Protein AF-A0A9P7FNH9-F1 (afdb_monomer_lite)

Foldseek 3Di:
DPVCPVVCVVVPDPVPVDPVVVVVVCVVLLVVQCVVDPNPVSVVSSVVVVVVVVVVVVVVVVVVVVVVVVVVVVVVVVVVPDDDDDDDDDDDDDDDDDDDPPPPPPPDDDPPDDPDDPDDPVVVVD

Sequence (126 aa):
MVHYVDSIEALRSLDGYNSESPERLHIDFAKEAYRASNKRDYTEQMVMWLQRQEAMWTRGAFCAWVKDQQGLIDGERNNSGSESLSEESESESGAVPIPTPTSSVPLYAIAKKAPFKNVTVQCLTA

pLDDT: mean 75.15, std 19.88, range [32.09, 97.81]

Secondary structure (DSSP, 8-state):
--TTHHHHHHH---TT--SHHHHHHHHHHHHHHHHHS-SSSHHHHHHHHHHHHHHHHHHHHHHHHHHHHHHHHHHHHTTS-------------------------------SS-SSSS--GGGG--

Organism: NCBI:txid117069

Radius of gyration: 28.12 Å; chains: 1; bounding box: 78×44×64 Å

Structure (mmCIF, N/CA/C/O backbone):
data_AF-A0A9P7FNH9-F1
#
_entry.id   AF-A0A9P7FNH9-F1
#
loop_
_atom_site.group_PDB
_atom_site.id
_atom_site.type_symbol
_atom_site.label_atom_id
_atom_site.label_alt_id
_atom_site.label_comp_id
_atom_site.label_asym_id
_atom_site.label_entity_id
_atom_site.label_seq_id
_atom_site.pdbx_PDB_ins_code
_atom_site.Cartn_x
_atom_site.Cartn_y
_atom_site.Cartn_z
_atom_site.occupancy
_atom_site.B_iso_or_equiv
_atom_site.auth_seq_id
_atom_site.auth_comp_id
_atom_site.auth_asym_id
_atom_site.auth_atom_id
_atom_site.pdbx_PDB_model_num
ATOM 1 N N . MET A 1 1 ? -25.392 -17.625 -28.402 1.00 57.69 1 MET A N 1
ATOM 2 C CA . MET A 1 1 ? -24.045 -17.179 -27.978 1.00 57.69 1 MET A CA 1
ATOM 3 C C . MET A 1 1 ? -23.375 -16.361 -29.091 1.00 57.69 1 MET A C 1
ATOM 5 O O . MET A 1 1 ? -22.234 -16.613 -29.429 1.00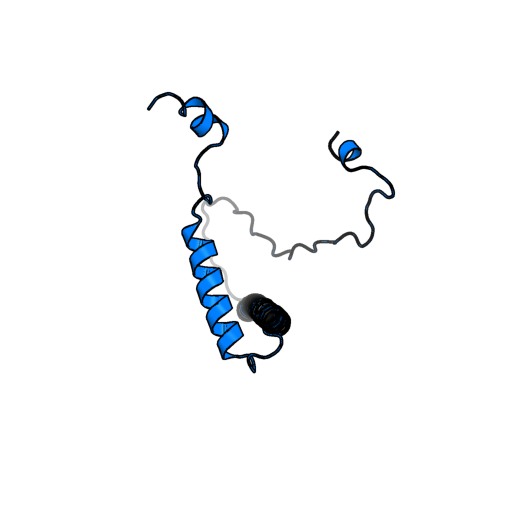 57.69 1 MET A O 1
ATOM 9 N N . VAL A 1 2 ? -24.103 -15.407 -29.694 1.00 67.38 2 VAL A N 1
ATOM 10 C CA . VAL A 1 2 ? -23.627 -14.579 -30.832 1.00 67.38 2 VAL A CA 1
ATOM 11 C C . VAL A 1 2 ? -23.633 -13.086 -30.466 1.00 67.38 2 VAL A C 1
ATOM 13 O O . VAL A 1 2 ? -22.991 -12.272 -31.107 1.00 67.38 2 VAL A O 1
ATOM 16 N N . HIS A 1 3 ? -24.307 -12.721 -29.374 1.00 76.38 3 HIS A N 1
ATOM 17 C CA . HIS A 1 3 ? -24.561 -11.330 -28.985 1.00 76.38 3 HIS A CA 1
ATOM 18 C C . HIS A 1 3 ? -23.370 -10.612 -28.337 1.00 76.38 3 HIS A C 1
ATOM 20 O O . HIS A 1 3 ? -23.492 -9.442 -28.004 1.00 76.38 3 HIS A O 1
ATOM 26 N N . TYR A 1 4 ? -22.247 -11.302 -28.133 1.00 76.69 4 TYR A N 1
ATOM 27 C CA . TYR A 1 4 ? -21.061 -10.740 -27.479 1.00 76.69 4 TYR A CA 1
ATOM 28 C C . TYR A 1 4 ? -19.835 -10.701 -28.392 1.00 76.69 4 TYR A C 1
ATOM 30 O O . TYR A 1 4 ? -18.792 -10.231 -27.959 1.00 76.69 4 TYR A O 1
ATOM 38 N N . VAL A 1 5 ? -19.941 -11.182 -29.635 1.00 81.50 5 VAL A N 1
ATOM 39 C CA . VAL A 1 5 ? -18.796 -11.285 -30.556 1.00 81.50 5 VAL A CA 1
ATOM 40 C C . VAL A 1 5 ? -18.245 -9.895 -30.869 1.00 81.50 5 VAL A C 1
ATOM 42 O O . VAL A 1 5 ? -17.088 -9.627 -30.563 1.00 81.50 5 VAL A O 1
ATOM 45 N N . ASP A 1 6 ? -19.105 -8.976 -31.312 1.00 82.38 6 ASP A N 1
ATOM 46 C CA . ASP A 1 6 ? -18.712 -7.594 -31.615 1.00 82.38 6 ASP A CA 1
ATOM 47 C C . ASP A 1 6 ? -18.126 -6.877 -30.388 1.00 82.38 6 ASP A C 1
ATOM 49 O O . ASP A 1 6 ? -17.187 -6.092 -30.494 1.00 82.38 6 ASP A O 1
ATOM 53 N N . SER A 1 7 ? -18.657 -7.163 -29.194 1.00 77.62 7 SER A N 1
ATOM 54 C CA . SER A 1 7 ? -18.177 -6.571 -27.941 1.00 77.62 7 SER A CA 1
ATOM 55 C C . SER A 1 7 ? -16.808 -7.114 -27.527 1.00 77.62 7 SER A C 1
ATOM 57 O O . SER A 1 7 ? -15.960 -6.346 -27.086 1.00 77.62 7 SER A O 1
ATOM 59 N N . ILE A 1 8 ? -16.578 -8.420 -27.679 1.00 79.19 8 ILE A N 1
ATOM 60 C CA . ILE A 1 8 ? -15.298 -9.068 -27.365 1.00 79.19 8 ILE A CA 1
ATOM 61 C C . ILE A 1 8 ? -14.220 -8.634 -28.367 1.00 79.19 8 ILE A C 1
ATOM 63 O O . ILE A 1 8 ? -13.080 -8.394 -27.977 1.00 79.19 8 ILE A O 1
ATOM 67 N N . GLU A 1 9 ? -14.565 -8.472 -29.644 1.00 81.75 9 GLU A N 1
ATOM 68 C CA . GLU A 1 9 ? -13.636 -7.959 -30.655 1.00 81.75 9 GLU A CA 1
ATOM 69 C C . GLU A 1 9 ? -13.300 -6.476 -30.431 1.00 81.75 9 GLU A C 1
ATOM 71 O O . GLU A 1 9 ? -12.137 -6.084 -30.552 1.00 81.75 9 GLU A O 1
ATOM 76 N N . ALA A 1 10 ? -14.287 -5.661 -30.03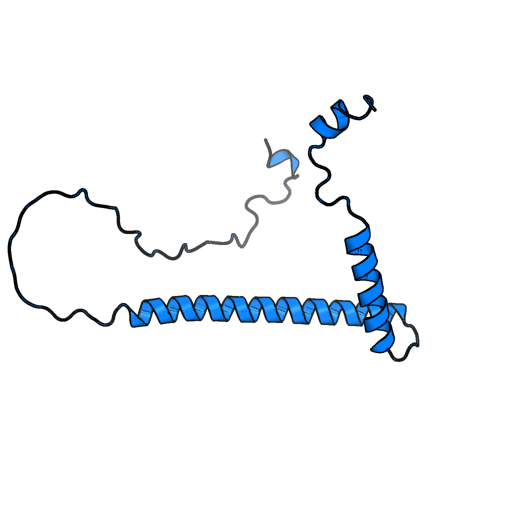6 1.00 80.44 10 ALA A N 1
ATOM 77 C CA . ALA A 1 10 ? -14.098 -4.236 -29.767 1.00 80.44 10 ALA A CA 1
ATOM 78 C C . ALA A 1 10 ? -13.306 -3.955 -28.478 1.00 80.44 10 ALA A C 1
ATOM 80 O O . ALA A 1 10 ? -12.433 -3.086 -28.481 1.00 80.44 10 ALA A O 1
ATOM 81 N N . LEU A 1 11 ? -13.587 -4.672 -27.382 1.00 77.75 11 LEU A N 1
ATOM 82 C CA . LEU A 1 11 ? -12.890 -4.494 -26.097 1.00 77.75 11 LEU A CA 1
ATOM 83 C C . LEU A 1 11 ? -11.613 -5.338 -25.972 1.00 77.75 11 LEU A C 1
ATOM 85 O O . LEU A 1 11 ? -10.836 -5.128 -25.042 1.00 77.75 11 LEU A O 1
ATOM 89 N N . ARG A 1 12 ? -11.365 -6.238 -26.932 1.00 74.00 12 ARG A N 1
ATOM 90 C CA . ARG A 1 12 ? -10.302 -7.250 -26.895 1.00 74.00 12 ARG A CA 1
ATOM 91 C C . ARG A 1 12 ? -10.424 -8.167 -25.666 1.00 74.00 12 ARG A C 1
ATOM 93 O O . ARG A 1 12 ? -11.447 -8.202 -24.987 1.00 74.00 12 ARG A O 1
ATOM 100 N N . SER A 1 13 ? -9.407 -9.002 -25.444 1.00 71.44 13 SER A N 1
ATOM 101 C CA . SER A 1 13 ? -9.398 -10.028 -24.395 1.00 71.44 13 SER A CA 1
ATOM 102 C C . SER A 1 13 ? -9.732 -9.436 -23.024 1.00 71.44 13 SER A C 1
ATOM 104 O O . SER A 1 13 ? -9.147 -8.428 -22.634 1.00 71.44 13 SER A O 1
ATOM 106 N N . LEU A 1 14 ? -10.607 -10.106 -22.266 1.00 73.06 14 LEU A N 1
ATOM 107 C CA . LEU A 1 14 ? -10.914 -9.795 -20.863 1.00 73.06 14 LEU A CA 1
ATOM 108 C C . LEU A 1 14 ? -9.746 -10.178 -19.922 1.00 73.06 14 LEU A C 1
ATOM 110 O O . LEU A 1 14 ? -9.945 -10.732 -18.840 1.00 73.06 14 LEU A O 1
ATOM 114 N N . ASP A 1 15 ? -8.512 -9.901 -20.333 1.00 70.19 15 ASP A N 1
ATOM 115 C CA . ASP A 1 15 ? -7.352 -10.025 -19.463 1.00 70.19 15 ASP A CA 1
ATOM 116 C C . ASP A 1 15 ? -7.480 -8.988 -18.334 1.00 70.19 15 ASP A C 1
ATOM 118 O O . ASP A 1 15 ? -7.657 -7.796 -18.583 1.00 70.19 15 ASP A O 1
ATOM 122 N N . GLY A 1 16 ? -7.494 -9.459 -17.086 1.00 73.88 16 GLY A N 1
ATOM 123 C CA . GLY A 1 16 ? -7.632 -8.616 -15.895 1.00 73.88 16 GLY A CA 1
ATOM 124 C C . GLY A 1 16 ? -9.044 -8.470 -15.308 1.00 73.88 16 GLY A C 1
ATOM 125 O O . GLY A 1 16 ? -9.178 -7.849 -14.258 1.00 73.88 16 GLY A O 1
ATOM 126 N N . TYR A 1 17 ? -10.087 -9.077 -15.891 1.00 74.62 17 TYR A N 1
ATOM 127 C CA . TYR A 1 17 ? -11.452 -9.046 -15.318 1.00 74.62 17 TYR A CA 1
ATOM 128 C C . TYR A 1 17 ? -11.716 -10.125 -14.252 1.00 74.62 17 TYR A C 1
ATOM 130 O O . TYR A 1 17 ? -12.842 -10.268 -13.776 1.00 74.62 17 TYR A O 1
ATOM 138 N N . ASN A 1 18 ? -10.699 -10.899 -13.865 1.00 83.44 18 ASN A N 1
ATOM 139 C CA . ASN A 1 18 ? -10.838 -11.896 -12.810 1.00 83.44 18 ASN A CA 1
ATOM 140 C C . ASN A 1 18 ? -10.987 -11.220 -11.437 1.00 83.44 18 ASN A C 1
ATOM 142 O O . ASN A 1 18 ? -10.035 -10.611 -10.944 1.00 83.44 18 ASN A O 1
ATOM 146 N N . SER A 1 19 ? -12.150 -11.368 -10.796 1.00 89.19 19 SER A N 1
ATOM 147 C CA . SER A 1 19 ? -12.374 -10.855 -9.439 1.00 89.19 19 SER A CA 1
ATOM 148 C C . SER A 1 19 ? -11.770 -11.751 -8.355 1.00 89.19 19 SER A C 1
ATOM 150 O O . SER A 1 19 ? -11.514 -11.276 -7.251 1.00 89.19 19 SER A O 1
ATOM 152 N N . GLU A 1 20 ? -11.437 -13.010 -8.664 1.00 90.50 20 GLU A N 1
ATOM 153 C CA . GLU A 1 20 ? -10.887 -13.929 -7.664 1.00 90.50 20 GLU A CA 1
ATOM 154 C C . GLU A 1 20 ? -9.551 -13.437 -7.095 1.00 90.50 20 GLU A C 1
ATOM 156 O O . GLU A 1 20 ? -9.289 -13.592 -5.903 1.00 90.50 20 GLU A O 1
ATOM 161 N N . SER A 1 21 ? -8.694 -12.845 -7.931 1.00 88.94 21 SER A N 1
ATOM 162 C CA . SER A 1 21 ? -7.379 -12.356 -7.507 1.00 88.94 21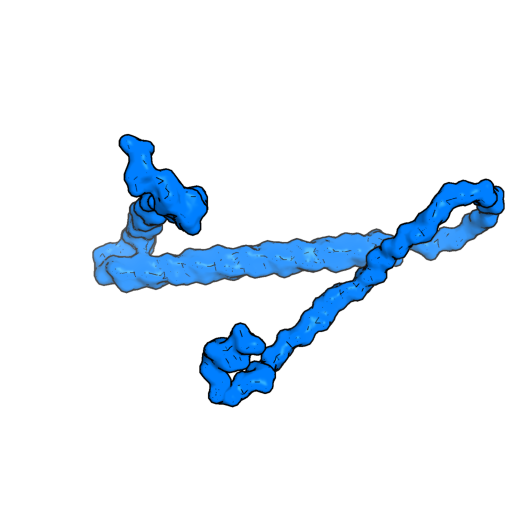 SER A CA 1
ATOM 163 C C . SER A 1 21 ? -7.476 -11.232 -6.461 1.00 88.94 21 SER A C 1
ATOM 165 O O . SER A 1 21 ? -6.917 -11.401 -5.373 1.00 88.94 21 SER A O 1
ATOM 167 N N . PRO A 1 22 ? -8.180 -10.106 -6.714 1.00 88.69 22 PRO A N 1
ATOM 168 C CA . PRO A 1 22 ? -8.339 -9.058 -5.707 1.00 88.69 22 PRO A CA 1
ATOM 169 C C . PRO A 1 22 ? -9.163 -9.513 -4.495 1.00 88.69 22 PRO A C 1
ATOM 171 O O . PRO A 1 22 ? -8.880 -9.077 -3.382 1.00 88.69 22 PRO A O 1
ATOM 174 N N . GLU A 1 23 ? -10.141 -10.410 -4.660 1.00 92.69 23 GLU A N 1
ATOM 175 C CA . GLU A 1 23 ? -10.906 -10.967 -3.535 1.00 92.69 23 GLU A CA 1
ATOM 176 C C . GLU A 1 23 ? -10.022 -11.776 -2.578 1.00 92.69 23 GLU A C 1
ATOM 178 O O . GLU A 1 23 ? -10.046 -11.540 -1.368 1.00 92.69 23 GLU A O 1
ATOM 183 N N . ARG A 1 24 ? -9.194 -12.690 -3.105 1.00 94.50 24 ARG A N 1
ATOM 184 C CA . ARG A 1 24 ? -8.239 -13.468 -2.296 1.00 94.50 24 ARG A CA 1
ATOM 185 C C . ARG A 1 24 ? -7.250 -12.554 -1.580 1.00 94.50 24 ARG A C 1
ATOM 187 O O . ARG A 1 24 ? -7.041 -12.702 -0.379 1.00 94.50 24 ARG A O 1
ATOM 194 N N . LEU A 1 25 ? -6.721 -11.562 -2.295 1.00 91.25 25 LEU A N 1
ATOM 195 C CA . LEU A 1 25 ? -5.786 -10.590 -1.737 1.00 91.25 25 LEU A CA 1
ATOM 196 C C . LEU A 1 25 ? -6.408 -9.799 -0.575 1.00 91.25 25 LEU A C 1
ATOM 198 O O . LEU A 1 25 ? -5.789 -9.655 0.478 1.00 91.25 25 LEU A O 1
ATOM 202 N N . HIS A 1 26 ? -7.650 -9.328 -0.732 1.00 91.44 26 HIS A N 1
ATOM 203 C CA . HIS A 1 26 ? -8.371 -8.647 0.342 1.00 91.44 26 HIS A CA 1
ATOM 204 C C . HIS A 1 26 ? -8.597 -9.550 1.559 1.00 91.44 26 HIS A C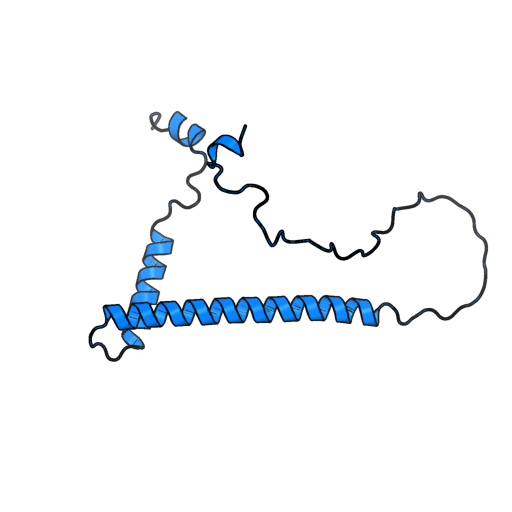 1
ATOM 206 O O . HIS A 1 26 ? -8.471 -9.076 2.687 1.00 91.44 26 HIS A O 1
ATOM 212 N N . ILE A 1 27 ? -8.907 -10.836 1.359 1.00 95.25 27 ILE A N 1
ATOM 213 C CA . ILE A 1 27 ? -9.087 -11.796 2.458 1.00 95.25 27 ILE A CA 1
ATOM 214 C C . ILE A 1 27 ? -7.791 -11.953 3.257 1.00 95.25 27 ILE A C 1
ATOM 216 O O . ILE A 1 27 ? -7.826 -11.879 4.489 1.00 95.25 27 ILE A O 1
ATOM 220 N N . ASP A 1 28 ? -6.665 -12.169 2.580 1.00 95.50 28 ASP A N 1
ATOM 221 C CA . ASP A 1 28 ? -5.379 -12.414 3.235 1.00 95.50 28 ASP A CA 1
ATOM 222 C C . ASP A 1 28 ? -4.907 -11.173 3.991 1.00 95.50 28 ASP A C 1
ATOM 224 O O . ASP A 1 28 ? -4.637 -11.234 5.194 1.00 95.50 28 ASP A O 1
ATOM 228 N N . PHE A 1 29 ? -4.943 -10.012 3.339 1.00 93.31 29 PHE A N 1
ATOM 229 C CA . PHE A 1 29 ? -4.581 -8.749 3.968 1.00 93.31 29 PHE A CA 1
ATOM 230 C C . PHE A 1 29 ? -5.488 -8.360 5.122 1.00 93.31 29 PHE A C 1
ATOM 232 O O . PHE A 1 29 ? -4.995 -7.900 6.152 1.00 93.31 29 PHE A O 1
ATOM 239 N N . ALA A 1 30 ? -6.797 -8.578 5.004 1.00 93.81 30 ALA A N 1
ATOM 240 C CA . ALA A 1 30 ? -7.699 -8.302 6.109 1.00 93.81 30 ALA A CA 1
ATOM 241 C C . ALA A 1 30 ? -7.382 -9.196 7.318 1.00 93.81 30 ALA A C 1
ATOM 243 O O . ALA A 1 30 ? -7.318 -8.715 8.451 1.00 93.81 30 ALA A O 1
ATOM 244 N N . LYS A 1 31 ? -7.134 -10.491 7.085 1.00 95.44 31 LYS A N 1
ATOM 245 C CA . LYS A 1 31 ? -6.803 -11.452 8.146 1.00 95.44 31 LYS A CA 1
ATOM 246 C C . LYS A 1 31 ? -5.472 -11.138 8.817 1.00 95.44 31 LYS A C 1
ATOM 248 O O . LYS A 1 31 ? -5.389 -11.164 10.046 1.00 95.44 31 LYS A O 1
ATOM 253 N N . GLU A 1 32 ? -4.434 -10.855 8.039 1.00 95.62 32 GLU A N 1
ATOM 254 C CA . GLU A 1 32 ? -3.105 -10.546 8.565 1.00 95.62 32 GLU A CA 1
ATOM 255 C C . GLU A 1 32 ? -3.092 -9.233 9.340 1.00 95.62 32 GLU A C 1
ATOM 257 O O . GLU A 1 32 ? -2.614 -9.199 10.477 1.00 95.62 32 GLU A O 1
ATOM 262 N N . ALA A 1 33 ? -3.698 -8.186 8.781 1.00 94.44 33 ALA A N 1
ATOM 263 C CA . ALA A 1 33 ? -3.805 -6.889 9.431 1.00 94.44 33 ALA A CA 1
ATOM 264 C C . ALA A 1 33 ? -4.607 -6.976 10.739 1.00 94.44 33 ALA A C 1
ATOM 266 O O . ALA A 1 33 ? -4.204 -6.416 11.760 1.00 94.44 33 ALA A O 1
ATOM 267 N N . TYR A 1 34 ? -5.704 -7.739 10.747 1.00 94.62 34 TYR A N 1
ATOM 268 C CA . TYR A 1 34 ? -6.494 -7.970 11.956 1.00 94.62 34 TYR A CA 1
ATOM 269 C C . TYR A 1 34 ? -5.714 -8.751 13.022 1.00 94.62 34 TYR A C 1
ATOM 271 O O . TYR A 1 34 ? -5.810 -8.452 14.212 1.00 94.62 34 TYR A O 1
ATOM 279 N N . ARG A 1 35 ? -4.910 -9.741 12.614 1.00 94.38 35 ARG A N 1
ATOM 280 C CA . ARG A 1 35 ? -4.070 -10.527 13.531 1.00 94.38 35 ARG A CA 1
ATOM 281 C C . ARG A 1 35 ? -2.904 -9.718 14.105 1.00 94.38 35 ARG A C 1
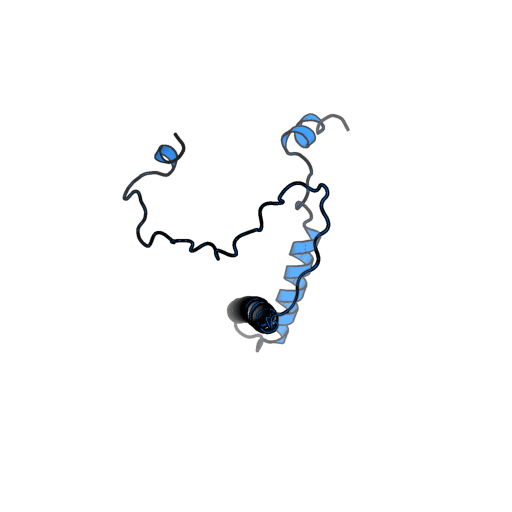ATOM 283 O O . ARG A 1 35 ? -2.502 -9.980 15.234 1.00 94.38 35 ARG A O 1
ATOM 290 N N . ALA A 1 36 ? -2.378 -8.760 13.347 1.00 93.25 36 ALA A N 1
ATOM 291 C CA . ALA A 1 36 ? -1.324 -7.845 13.784 1.00 93.25 36 ALA A CA 1
ATOM 292 C C . ALA A 1 36 ? -1.839 -6.683 14.660 1.00 93.25 36 ALA A C 1
ATOM 294 O O . ALA A 1 36 ? -1.047 -5.997 15.304 1.00 93.25 36 ALA A O 1
ATOM 295 N N . SER A 1 37 ? -3.154 -6.454 14.679 1.00 92.81 37 SER A N 1
ATOM 296 C CA . SER A 1 37 ? -3.829 -5.401 15.440 1.00 92.81 37 SER A CA 1
ATOM 297 C C . SER A 1 37 ? -4.183 -5.845 16.868 1.00 92.81 37 SER A C 1
ATOM 299 O O . SER A 1 37 ? -4.307 -7.031 17.177 1.00 92.81 37 SER A O 1
ATOM 301 N N . ASN A 1 38 ? -4.424 -4.871 17.752 1.00 92.69 38 ASN A N 1
ATOM 302 C CA . ASN A 1 38 ? -5.015 -5.109 19.074 1.00 92.69 38 ASN A CA 1
ATOM 303 C C . ASN A 1 38 ? -6.549 -5.313 19.040 1.00 92.69 38 ASN A C 1
ATOM 305 O O . ASN A 1 38 ? -7.166 -5.474 20.093 1.00 92.69 38 ASN A O 1
ATOM 309 N N . LYS A 1 39 ? -7.158 -5.307 17.843 1.00 90.44 39 LYS A N 1
ATOM 310 C CA . LYS A 1 39 ? -8.589 -5.522 17.559 1.00 90.44 39 LYS A CA 1
ATOM 311 C C . LYS A 1 39 ? -9.544 -4.442 18.091 1.00 90.44 39 LYS A C 1
ATOM 313 O O . LYS A 1 39 ? -10.757 -4.634 18.030 1.00 90.44 39 LYS A O 1
ATOM 318 N N . ARG A 1 40 ? -9.037 -3.305 18.575 1.00 91.12 40 ARG A N 1
ATOM 319 C CA . ARG A 1 40 ? -9.823 -2.080 18.821 1.00 91.12 40 ARG A CA 1
ATOM 320 C C . ARG A 1 40 ? -9.659 -1.145 17.634 1.00 91.12 40 ARG A C 1
ATOM 322 O O . ARG A 1 40 ? -8.564 -1.078 17.093 1.00 91.12 40 ARG A O 1
ATOM 329 N N . ASP A 1 41 ? -10.726 -0.460 17.226 1.00 90.69 41 ASP A N 1
ATOM 330 C CA . ASP A 1 41 ? -10.697 0.486 16.096 1.00 90.69 41 ASP A CA 1
ATOM 331 C C . ASP A 1 41 ? -9.970 -0.107 14.872 1.00 90.69 41 ASP A C 1
ATOM 333 O O . ASP A 1 41 ? -9.059 0.476 14.280 1.00 90.69 41 ASP A O 1
ATOM 337 N N . TYR A 1 42 ? -10.330 -1.358 14.559 1.00 90.56 42 TYR A N 1
ATOM 338 C CA . TYR A 1 42 ? -9.549 -2.237 13.689 1.00 90.56 42 TYR A CA 1
ATOM 339 C C . TYR A 1 42 ? -9.395 -1.676 12.276 1.00 90.56 42 TYR A C 1
ATOM 341 O O . TYR A 1 42 ? -8.352 -1.878 11.669 1.00 90.56 42 TYR A O 1
ATOM 349 N N . THR A 1 43 ? -10.372 -0.926 11.767 1.00 92.06 43 THR A N 1
ATOM 350 C CA . THR A 1 43 ? -10.308 -0.323 10.432 1.00 92.06 43 THR A CA 1
ATOM 351 C C . THR A 1 43 ? -9.094 0.593 10.280 1.00 92.06 43 THR A C 1
ATOM 353 O O . THR A 1 43 ? -8.311 0.417 9.350 1.00 92.06 43 THR A O 1
ATOM 356 N N . GLU A 1 44 ? -8.881 1.526 11.212 1.00 94.88 44 GLU A N 1
ATOM 357 C CA . GLU A 1 44 ? -7.749 2.459 11.149 1.00 94.88 44 GLU A CA 1
ATOM 358 C C . GLU A 1 44 ? -6.417 1.722 11.299 1.00 94.88 44 GLU A C 1
ATOM 360 O O . GLU A 1 44 ? -5.464 1.969 10.558 1.00 94.88 44 GLU A O 1
ATOM 365 N N . GLN A 1 45 ? -6.358 0.756 12.217 1.00 94.31 45 GLN A N 1
ATOM 366 C CA . GLN A 1 45 ? -5.150 -0.036 12.432 1.00 94.31 45 GLN A CA 1
ATOM 367 C C . GLN A 1 45 ? -4.807 -0.910 11.227 1.00 94.31 45 GLN A C 1
ATOM 369 O O . GLN A 1 45 ? -3.632 -1.020 10.881 1.00 94.31 45 GLN A O 1
ATOM 374 N N . MET A 1 46 ? -5.808 -1.497 10.569 1.00 95.12 46 MET A N 1
ATOM 375 C CA . MET A 1 46 ? -5.617 -2.312 9.374 1.00 95.12 46 MET A CA 1
ATOM 376 C C . MET A 1 46 ? -5.140 -1.466 8.193 1.00 95.12 46 MET A C 1
ATOM 378 O O . MET A 1 46 ? -4.199 -1.862 7.510 1.00 95.12 46 MET A O 1
ATOM 382 N N . VAL A 1 47 ? -5.707 -0.270 8.000 1.00 95.19 47 VAL A N 1
ATOM 383 C CA . VAL A 1 47 ? -5.240 0.681 6.977 1.00 95.19 47 VAL A CA 1
ATOM 384 C C . VAL A 1 47 ? -3.794 1.094 7.243 1.00 95.19 47 VAL A C 1
ATOM 386 O O . VAL A 1 47 ? -2.954 1.015 6.348 1.00 95.19 47 VAL A O 1
ATOM 389 N N . MET A 1 48 ? -3.462 1.469 8.481 1.00 96.00 48 MET A N 1
ATOM 390 C CA . MET A 1 48 ? -2.081 1.812 8.822 1.00 96.00 48 MET A CA 1
ATOM 391 C C . MET A 1 48 ? -1.125 0.619 8.683 1.00 96.00 48 MET A C 1
ATOM 393 O O . MET A 1 48 ? 0.057 0.801 8.393 1.00 96.00 48 MET A O 1
ATOM 397 N N . TRP A 1 49 ? -1.583 -0.602 8.957 1.00 95.62 49 TRP A N 1
ATOM 398 C CA . TRP A 1 49 ? -0.779 -1.805 8.759 1.00 95.62 49 TRP A CA 1
ATOM 399 C C . TRP A 1 49 ? -0.464 -2.004 7.273 1.00 95.6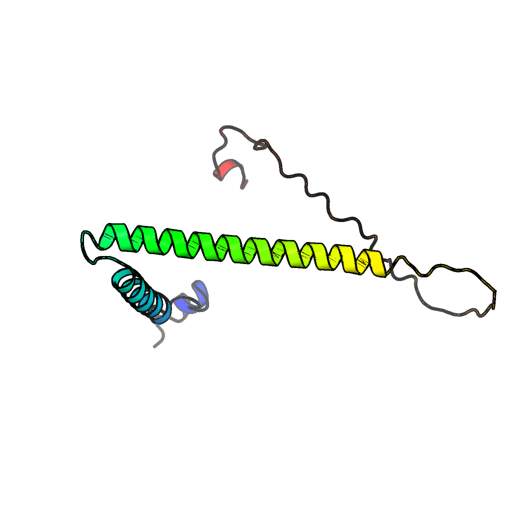2 49 TRP A C 1
ATOM 401 O O . TRP A 1 49 ? 0.703 -2.195 6.934 1.00 95.62 49 TRP A O 1
ATOM 411 N N . LEU A 1 50 ? -1.461 -1.848 6.396 1.00 95.31 50 LEU A N 1
ATOM 412 C CA . LEU A 1 50 ? -1.286 -1.936 4.943 1.00 95.31 50 LEU A CA 1
ATOM 413 C C . LEU A 1 50 ? -0.303 -0.894 4.414 1.00 95.31 50 LEU A C 1
ATOM 415 O O . LEU A 1 50 ? 0.637 -1.247 3.708 1.00 95.31 50 LEU A O 1
ATOM 419 N N . GLN A 1 51 ? -0.449 0.363 4.837 1.00 96.56 51 GLN A N 1
ATOM 420 C CA . GLN A 1 51 ? 0.474 1.441 4.465 1.00 96.56 51 GLN A CA 1
ATOM 421 C C . GLN A 1 51 ? 1.926 1.120 4.846 1.00 96.56 51 GLN A C 1
ATOM 423 O O . GLN A 1 51 ? 2.858 1.428 4.105 1.00 96.56 51 GLN A O 1
ATOM 428 N N . ARG A 1 52 ? 2.141 0.476 6.002 1.00 96.38 52 ARG A N 1
ATOM 429 C CA . ARG A 1 52 ? 3.483 0.048 6.419 1.00 96.38 52 ARG A CA 1
ATOM 430 C C . ARG A 1 52 ? 4.018 -1.087 5.553 1.00 96.38 52 ARG A C 1
ATOM 432 O O . ARG A 1 52 ? 5.192 -1.032 5.195 1.00 96.38 52 ARG A O 1
ATOM 439 N N . GLN A 1 53 ? 3.194 -2.079 5.208 1.00 95.62 53 GLN A N 1
ATOM 440 C CA . GLN A 1 53 ? 3.613 -3.161 4.308 1.00 95.62 53 GLN A CA 1
ATOM 441 C C . GLN A 1 53 ? 4.015 -2.612 2.937 1.00 95.62 53 GLN A C 1
ATOM 443 O O . GLN A 1 53 ? 5.109 -2.904 2.456 1.00 95.62 53 GLN A O 1
ATOM 448 N N . GLU A 1 54 ? 3.195 -1.732 2.361 1.00 96.25 54 GLU A N 1
ATOM 449 C CA . GLU A 1 54 ? 3.477 -1.092 1.075 1.00 96.25 54 GLU A CA 1
ATOM 450 C C . GLU A 1 54 ? 4.782 -0.283 1.112 1.00 96.25 54 GLU A C 1
ATOM 452 O O . GLU A 1 54 ? 5.631 -0.414 0.224 1.00 96.25 54 GLU A O 1
ATOM 457 N N . ALA A 1 55 ? 5.002 0.497 2.175 1.00 97.56 55 ALA A N 1
ATOM 458 C CA . ALA A 1 55 ? 6.240 1.247 2.359 1.00 97.56 55 ALA A CA 1
ATOM 459 C C . ALA A 1 55 ? 7.468 0.326 2.475 1.00 97.56 55 ALA A C 1
ATOM 461 O O . ALA A 1 55 ? 8.515 0.614 1.888 1.00 97.56 55 ALA A O 1
ATOM 462 N N . MET A 1 56 ? 7.353 -0.793 3.201 1.00 97.31 56 MET A N 1
ATOM 463 C CA . MET A 1 56 ? 8.437 -1.768 3.340 1.00 97.31 56 MET A CA 1
ATOM 464 C C . MET A 1 56 ? 8.760 -2.465 2.019 1.00 97.31 56 MET A C 1
ATOM 466 O O . MET A 1 56 ? 9.937 -2.575 1.674 1.00 97.31 56 MET A O 1
ATOM 470 N N . TRP A 1 57 ? 7.751 -2.891 1.258 1.00 96.88 57 TRP A N 1
ATOM 471 C CA . TRP A 1 57 ? 7.957 -3.502 -0.056 1.00 96.88 57 TRP A CA 1
ATOM 472 C C . TRP A 1 57 ? 8.570 -2.528 -1.047 1.00 96.88 57 TRP A C 1
ATOM 474 O O . TRP A 1 57 ? 9.565 -2.860 -1.687 1.00 96.88 57 TRP A O 1
ATOM 484 N N . THR A 1 58 ? 8.053 -1.301 -1.107 1.00 97.50 58 THR A N 1
ATOM 485 C CA . THR A 1 58 ? 8.594 -0.247 -1.972 1.00 97.50 58 THR A CA 1
ATOM 486 C C . THR A 1 58 ? 10.052 0.043 -1.626 1.00 97.50 58 THR A C 1
ATOM 488 O O . THR A 1 58 ? 10.914 0.104 -2.504 1.00 97.50 58 THR A O 1
ATOM 491 N N . ARG A 1 59 ? 10.368 0.157 -0.329 1.00 97.50 59 ARG A N 1
ATOM 492 C CA . ARG A 1 59 ? 11.744 0.351 0.134 1.00 97.50 59 ARG A CA 1
ATOM 493 C C . ARG A 1 59 ? 12.633 -0.843 -0.207 1.00 97.50 59 ARG A C 1
ATOM 495 O O . ARG A 1 59 ? 13.770 -0.637 -0.624 1.00 97.50 59 ARG A O 1
ATOM 502 N N . GLY A 1 60 ? 12.139 -2.066 -0.030 1.00 97.81 60 GLY A N 1
ATOM 503 C CA . GLY A 1 60 ? 12.855 -3.295 -0.361 1.00 97.81 60 GLY A CA 1
ATOM 504 C C . GLY A 1 60 ? 13.186 -3.383 -1.850 1.00 97.81 60 GLY A C 1
ATOM 505 O O . GLY A 1 60 ? 14.344 -3.607 -2.200 1.00 97.81 60 GLY A O 1
ATOM 506 N N . ALA A 1 61 ? 12.203 -3.113 -2.709 1.00 97.00 61 ALA A N 1
ATOM 507 C CA . ALA A 1 61 ? 12.368 -3.062 -4.158 1.00 97.00 61 ALA A CA 1
ATOM 508 C C . ALA A 1 61 ? 13.386 -1.993 -4.575 1.00 97.00 61 ALA A C 1
ATOM 510 O O . ALA A 1 61 ? 14.294 -2.276 -5.353 1.00 97.00 61 ALA A O 1
ATOM 511 N N . PHE A 1 62 ? 13.307 -0.792 -3.993 1.00 96.00 62 PHE A N 1
ATOM 512 C CA . PHE A 1 62 ? 14.287 0.265 -4.236 1.00 96.00 62 PHE A CA 1
ATOM 513 C C . PHE A 1 62 ? 15.706 -0.160 -3.836 1.00 96.00 62 PHE A C 1
ATOM 515 O O . PHE A 1 62 ? 16.644 -0.004 -4.612 1.00 96.00 62 PHE A O 1
ATOM 522 N N . CYS A 1 63 ? 15.878 -0.734 -2.642 1.00 96.44 63 CYS A N 1
ATOM 523 C CA . CYS A 1 63 ? 17.180 -1.222 -2.191 1.00 96.44 63 CYS A CA 1
ATOM 524 C C . CYS A 1 63 ? 17.732 -2.334 -3.096 1.00 96.44 63 CYS A C 1
ATOM 526 O O . CYS A 1 63 ? 18.940 -2.382 -3.316 1.00 96.44 63 CYS A O 1
ATOM 528 N N . ALA A 1 64 ? 16.877 -3.227 -3.603 1.00 95.88 64 ALA A N 1
ATOM 529 C CA . ALA A 1 64 ? 17.277 -4.267 -4.547 1.00 95.88 64 ALA A CA 1
ATOM 530 C C . ALA A 1 64 ? 17.732 -3.664 -5.884 1.00 95.88 64 ALA A C 1
ATOM 532 O O . ALA A 1 64 ? 18.808 -4.005 -6.365 1.00 95.88 64 ALA A O 1
ATOM 533 N N . TRP A 1 65 ? 16.973 -2.705 -6.419 1.00 95.25 65 TRP A N 1
ATOM 534 C CA . TRP A 1 65 ? 17.327 -1.985 -7.641 1.00 95.25 65 TRP A CA 1
ATOM 535 C C . TRP A 1 65 ? 18.665 -1.244 -7.516 1.00 95.25 65 TRP A C 1
ATOM 537 O O . TRP A 1 65 ? 19.523 -1.376 -8.380 1.00 95.25 65 TRP A O 1
ATOM 547 N N . VAL A 1 66 ? 18.904 -0.530 -6.410 1.00 95.00 66 VAL A N 1
ATOM 548 C CA . VAL A 1 66 ? 20.190 0.161 -6.186 1.00 95.00 66 VAL A CA 1
ATOM 549 C C . VAL A 1 66 ? 21.366 -0.822 -6.159 1.00 95.00 66 VAL A C 1
ATOM 551 O O . VAL A 1 66 ? 22.425 -0.525 -6.706 1.00 95.00 66 VAL A O 1
ATOM 554 N N . LYS A 1 67 ? 21.197 -1.993 -5.533 1.00 92.00 67 LYS A N 1
ATOM 555 C CA . LYS A 1 67 ? 22.247 -3.024 -5.484 1.00 92.00 67 LYS A CA 1
ATOM 556 C C . LYS A 1 67 ? 22.554 -3.605 -6.859 1.00 92.00 67 LYS A C 1
ATOM 558 O O . LYS A 1 67 ? 23.720 -3.830 -7.157 1.00 92.00 67 LYS A O 1
ATOM 563 N N . ASP A 1 68 ? 21.527 -3.832 -7.670 1.00 91.50 68 ASP A N 1
ATOM 564 C CA . ASP A 1 68 ? 21.679 -4.300 -9.047 1.00 91.50 68 ASP A CA 1
ATOM 565 C C . ASP A 1 68 ? 22.476 -3.293 -9.893 1.00 91.50 68 ASP A C 1
ATOM 567 O O . ASP A 1 68 ? 23.476 -3.652 -10.509 1.00 91.50 68 ASP A O 1
ATOM 571 N N . GLN A 1 69 ? 22.138 -2.002 -9.806 1.00 82.38 69 GLN A N 1
ATOM 572 C CA . GLN A 1 69 ? 22.886 -0.939 -10.487 1.00 82.38 69 GLN A CA 1
ATOM 573 C C . GLN A 1 69 ? 24.347 -0.851 -10.025 1.00 82.38 69 GLN A C 1
ATOM 575 O O . GLN A 1 69 ? 25.245 -0.680 -10.846 1.00 82.38 69 GLN A O 1
ATOM 580 N N . GLN A 1 70 ? 24.609 -1.006 -8.725 1.00 77.75 70 GLN A N 1
ATOM 581 C CA . GLN A 1 70 ? 25.978 -1.026 -8.208 1.00 77.75 70 GLN A CA 1
ATOM 582 C C . GLN A 1 70 ? 26.757 -2.255 -8.703 1.00 77.75 70 GLN A C 1
ATOM 584 O O . GLN A 1 70 ? 27.921 -2.126 -9.066 1.00 77.75 70 GLN A O 1
ATOM 589 N N . GLY A 1 71 ? 26.112 -3.424 -8.779 1.00 74.19 71 GLY A N 1
ATOM 590 C CA . GLY A 1 71 ? 26.709 -4.641 -9.332 1.00 74.19 71 GLY A CA 1
ATOM 591 C C . GLY A 1 71 ? 27.053 -4.524 -10.819 1.00 74.19 71 GLY A C 1
ATOM 592 O O . GLY A 1 71 ? 28.082 -5.046 -11.242 1.00 74.19 71 GLY A O 1
ATOM 593 N N . LEU A 1 72 ? 26.247 -3.795 -11.597 1.00 69.94 72 LEU A N 1
ATOM 594 C CA . LEU A 1 72 ? 26.559 -3.470 -12.993 1.00 69.94 72 LEU A CA 1
ATOM 595 C C . LEU A 1 72 ? 27.796 -2.561 -13.098 1.00 69.94 72 LEU A C 1
ATOM 597 O O . LEU A 1 72 ? 28.704 -2.859 -13.869 1.00 69.94 72 LEU A O 1
ATOM 601 N N . ILE A 1 73 ? 27.875 -1.511 -12.272 1.00 61.56 73 ILE A N 1
ATOM 602 C CA . ILE A 1 73 ? 29.017 -0.576 -12.244 1.00 61.56 73 ILE A CA 1
ATOM 603 C C . ILE A 1 73 ? 30.309 -1.285 -11.800 1.00 61.56 73 ILE A C 1
ATOM 605 O O . ILE A 1 73 ? 31.372 -1.083 -12.389 1.00 61.56 73 ILE A O 1
ATOM 609 N N . ASP A 1 74 ? 30.236 -2.135 -10.774 1.00 62.12 74 ASP A N 1
ATOM 610 C CA . ASP A 1 74 ? 31.394 -2.881 -10.268 1.00 62.12 74 ASP A CA 1
ATOM 611 C C . ASP A 1 74 ? 31.822 -4.001 -11.239 1.00 62.12 74 ASP A C 1
ATOM 613 O O . ASP A 1 74 ? 33.012 -4.305 -11.356 1.00 62.12 74 ASP A O 1
ATOM 617 N N . GLY A 1 75 ? 30.871 -4.576 -11.984 1.00 60.25 75 GLY A N 1
ATOM 618 C CA . GLY A 1 75 ? 31.129 -5.521 -13.071 1.00 60.25 75 GLY A CA 1
ATOM 619 C C . GLY A 1 75 ? 31.863 -4.888 -14.256 1.00 60.25 75 GLY A C 1
ATOM 620 O O . GLY A 1 75 ? 32.808 -5.484 -14.772 1.00 60.25 75 GLY A O 1
ATOM 621 N N . GLU A 1 76 ? 31.505 -3.659 -14.644 1.00 57.91 76 GLU A N 1
ATOM 622 C CA . GLU A 1 76 ? 32.233 -2.900 -15.673 1.00 57.91 76 GLU A CA 1
ATOM 623 C C . GLU A 1 76 ? 33.656 -2.536 -15.217 1.00 57.91 76 GLU A C 1
ATOM 625 O O . GLU A 1 76 ? 34.607 -2.632 -15.995 1.00 57.91 76 GLU A O 1
ATOM 630 N N . ARG A 1 77 ? 33.834 -2.187 -13.937 1.00 54.16 77 ARG A N 1
ATOM 631 C CA . ARG A 1 77 ? 35.132 -1.778 -13.372 1.00 54.16 77 ARG A CA 1
ATOM 632 C C . ARG A 1 77 ? 36.147 -2.920 -13.264 1.00 54.16 77 ARG A C 1
ATOM 634 O O . ARG A 1 77 ? 37.347 -2.682 -13.368 1.00 54.16 77 ARG A O 1
ATOM 641 N N . ASN A 1 78 ? 35.679 -4.156 -13.098 1.00 56.12 78 ASN A N 1
ATOM 642 C CA . ASN A 1 78 ? 36.531 -5.348 -13.119 1.00 56.12 78 ASN A CA 1
ATOM 643 C C . ASN A 1 78 ? 36.865 -5.832 -14.544 1.00 56.12 78 ASN A C 1
ATOM 645 O O . ASN A 1 78 ? 37.753 -6.667 -14.702 1.00 56.12 78 ASN A O 1
ATOM 649 N N . ASN A 1 79 ? 36.197 -5.303 -15.576 1.00 54.84 79 ASN A N 1
ATOM 650 C CA . ASN A 1 79 ? 36.475 -5.608 -16.982 1.00 54.84 79 ASN A CA 1
ATOM 651 C C . ASN A 1 79 ? 37.482 -4.632 -17.630 1.00 54.84 79 ASN A C 1
ATOM 653 O O . ASN A 1 79 ? 38.040 -4.933 -18.679 1.00 54.84 79 ASN A O 1
ATOM 657 N N . SER A 1 80 ? 37.772 -3.485 -17.005 1.00 52.91 80 SER A N 1
ATOM 658 C CA . SER A 1 80 ? 38.741 -2.491 -17.505 1.00 52.91 80 SER A CA 1
ATOM 659 C C . SER A 1 80 ? 40.168 -2.680 -16.956 1.00 52.91 80 SER A C 1
ATOM 661 O O . SER A 1 80 ? 40.921 -1.718 -16.841 1.00 52.91 80 SER A O 1
ATOM 663 N N . GLY A 1 81 ? 40.527 -3.895 -16.526 1.00 48.69 81 GLY A N 1
ATOM 664 C CA . GLY A 1 81 ? 41.781 -4.202 -15.824 1.00 48.69 81 GLY A CA 1
ATOM 665 C C . GLY A 1 81 ? 42.709 -5.180 -16.548 1.00 48.69 81 GLY A C 1
ATOM 666 O O . GLY A 1 81 ? 43.504 -5.849 -15.891 1.00 48.69 81 GLY A O 1
ATOM 667 N N . SER A 1 82 ? 42.605 -5.316 -17.872 1.00 47.78 82 SER A N 1
ATOM 668 C CA . SER A 1 82 ? 43.541 -6.119 -18.666 1.00 47.78 82 SER A CA 1
ATOM 669 C C . SER A 1 82 ? 43.839 -5.443 -20.001 1.00 47.78 82 SER A C 1
ATOM 671 O O . SER A 1 82 ? 43.313 -5.803 -21.046 1.00 47.78 82 SER A O 1
ATOM 673 N N . GLU A 1 83 ? 44.708 -4.440 -19.955 1.00 44.72 83 GLU A N 1
ATOM 674 C CA . GLU A 1 83 ? 45.416 -3.943 -21.131 1.00 44.72 83 GLU A CA 1
ATOM 675 C C . GLU A 1 83 ? 46.911 -3.864 -20.800 1.00 44.72 83 GLU A C 1
ATOM 677 O O . GLU A 1 83 ? 47.424 -2.884 -20.269 1.00 44.72 83 GLU A O 1
ATOM 682 N N . SER A 1 84 ? 47.603 -4.975 -21.070 1.00 36.19 84 SER A N 1
ATOM 683 C CA . SER A 1 84 ? 49.059 -5.038 -21.189 1.00 36.19 84 SER A CA 1
ATOM 684 C C . SER A 1 84 ? 49.390 -5.468 -22.613 1.00 36.19 84 SER A C 1
ATOM 686 O O . SER A 1 84 ? 49.046 -6.569 -23.036 1.00 36.19 84 SER A O 1
ATOM 688 N N . LEU A 1 85 ? 50.047 -4.556 -23.325 1.00 37.16 85 LEU A N 1
ATOM 689 C CA . LEU A 1 85 ? 50.645 -4.685 -24.652 1.00 37.16 85 LEU A CA 1
ATOM 690 C C . LEU A 1 85 ? 51.504 -5.956 -24.783 1.00 37.16 85 LEU A C 1
ATOM 692 O O . LEU A 1 85 ? 52.308 -6.209 -23.888 1.00 37.16 85 LEU A O 1
ATOM 696 N N . SER A 1 86 ? 51.415 -6.669 -25.915 1.00 37.44 86 SER A N 1
ATOM 697 C CA . SER A 1 86 ? 52.445 -6.608 -26.973 1.00 37.44 86 SER A CA 1
ATOM 698 C C . SER A 1 86 ? 52.305 -7.694 -28.062 1.00 37.44 86 SER A C 1
ATOM 700 O O . SER A 1 86 ? 52.071 -8.860 -27.764 1.00 37.44 86 SER A O 1
ATOM 702 N N . GLU A 1 87 ? 52.631 -7.258 -29.282 1.00 32.09 87 GLU A N 1
ATOM 703 C CA . GLU A 1 87 ? 53.168 -7.980 -30.452 1.00 32.09 87 GLU A CA 1
ATOM 704 C C . GLU A 1 87 ? 52.225 -8.444 -31.571 1.00 32.09 87 GLU A C 1
ATOM 706 O O . GLU A 1 87 ? 51.151 -9.009 -31.388 1.00 32.09 87 GLU A O 1
ATOM 711 N N . GLU A 1 88 ? 52.693 -8.104 -32.769 1.00 40.16 88 GLU A N 1
ATOM 712 C CA . GLU A 1 88 ? 52.017 -8.088 -34.050 1.00 40.16 88 GLU A CA 1
ATOM 713 C C . GLU A 1 88 ? 51.898 -9.484 -34.665 1.00 40.16 88 GLU A C 1
ATOM 715 O O . GLU A 1 88 ? 52.815 -10.300 -34.589 1.00 40.16 88 GLU A O 1
ATOM 720 N N . SER A 1 89 ? 50.800 -9.730 -35.376 1.00 32.50 89 SER A N 1
ATOM 721 C CA . SER A 1 89 ? 50.823 -10.630 -36.530 1.00 32.50 89 SER A CA 1
ATOM 722 C C . SER A 1 89 ? 49.720 -10.237 -37.509 1.00 32.50 89 SER A C 1
ATOM 724 O O . SER A 1 89 ? 48.540 -10.168 -37.166 1.00 32.50 89 SER A O 1
ATOM 726 N N . GLU A 1 90 ? 50.133 -9.924 -38.734 1.00 41.34 90 GLU A N 1
ATOM 727 C CA . GLU A 1 90 ? 49.246 -9.651 -39.855 1.00 41.34 90 GLU A CA 1
ATOM 728 C C . GLU A 1 90 ? 48.468 -10.911 -40.248 1.00 41.34 90 GLU A C 1
ATOM 730 O O . GLU A 1 90 ? 49.038 -11.987 -40.429 1.00 41.34 90 GLU A O 1
ATOM 735 N N . SER A 1 91 ? 47.161 -10.768 -40.454 1.00 34.44 91 SER A N 1
ATOM 736 C CA . SER A 1 91 ? 46.424 -11.580 -41.424 1.00 34.44 91 SER A CA 1
ATOM 737 C C . SER A 1 91 ? 45.142 -10.855 -41.836 1.00 34.44 91 SER A C 1
ATOM 739 O O . SER A 1 91 ? 44.203 -10.690 -41.059 1.00 34.44 91 SER A O 1
ATOM 741 N N . GLU A 1 92 ? 45.121 -10.387 -43.083 1.00 37.66 92 GLU A N 1
ATOM 742 C CA . GLU A 1 92 ? 43.901 -9.952 -43.754 1.00 37.66 92 GLU A CA 1
ATOM 743 C C . GLU A 1 92 ? 42.918 -11.124 -43.891 1.00 37.66 92 GLU A C 1
ATOM 745 O O . GLU A 1 92 ? 43.282 -12.181 -44.404 1.00 37.66 92 GLU A O 1
ATOM 750 N N . SER A 1 93 ? 41.649 -10.916 -43.528 1.00 33.72 93 SER A N 1
ATOM 751 C CA . SER A 1 93 ? 40.544 -10.871 -44.503 1.00 33.72 93 SER A CA 1
ATOM 752 C C . SER A 1 93 ? 39.175 -10.867 -43.805 1.00 33.72 93 SER A C 1
ATOM 754 O O . SER A 1 93 ? 38.787 -11.825 -43.144 1.00 33.72 93 SER A O 1
ATOM 756 N N . GLY A 1 94 ? 38.423 -9.783 -44.026 1.00 48.03 94 GLY A N 1
ATOM 757 C CA . GLY A 1 94 ? 36.972 -9.820 -44.235 1.00 48.03 94 GLY A CA 1
ATOM 758 C C . GLY A 1 94 ? 36.043 -10.069 -43.041 1.00 48.03 94 GLY A C 1
ATOM 759 O O . GLY A 1 94 ? 35.471 -11.148 -42.934 1.00 48.03 94 GLY A O 1
ATOM 760 N N . ALA A 1 95 ? 35.726 -9.025 -42.265 1.00 39.94 95 ALA A N 1
ATOM 761 C CA . ALA A 1 95 ? 34.411 -8.897 -41.621 1.00 39.94 95 ALA A CA 1
ATOM 762 C C . ALA A 1 95 ? 34.078 -7.429 -41.289 1.00 39.94 95 ALA A C 1
ATOM 764 O O . ALA A 1 95 ? 34.915 -6.666 -40.819 1.00 39.94 95 ALA A O 1
ATOM 765 N N . VAL A 1 96 ? 32.836 -7.051 -41.585 1.00 48.22 96 VAL A N 1
ATOM 766 C CA . VAL A 1 96 ? 32.242 -5.705 -41.507 1.00 48.22 96 VAL A CA 1
ATOM 767 C C . VAL A 1 96 ? 32.358 -5.101 -40.092 1.00 48.22 96 VAL A C 1
ATOM 769 O O . VAL A 1 96 ? 32.081 -5.820 -39.130 1.00 48.22 96 VAL A O 1
ATOM 772 N N . PRO A 1 97 ? 32.688 -3.801 -39.919 1.00 40.16 97 PRO A N 1
ATOM 773 C CA . PRO A 1 97 ? 32.717 -3.176 -38.597 1.00 40.16 97 PRO A CA 1
ATOM 774 C C . PRO A 1 97 ? 31.315 -3.155 -37.979 1.00 40.16 97 PRO A C 1
ATOM 776 O O . PRO A 1 97 ? 30.417 -2.461 -38.457 1.00 40.16 97 PRO A O 1
ATOM 779 N N . ILE A 1 98 ? 31.126 -3.918 -36.904 1.00 47.88 98 ILE A N 1
ATOM 780 C CA . ILE A 1 98 ? 29.963 -3.797 -36.025 1.00 47.88 98 ILE A CA 1
ATOM 781 C C . ILE A 1 98 ? 30.169 -2.513 -35.204 1.00 47.88 98 ILE A C 1
ATOM 783 O O . ILE A 1 98 ? 31.210 -2.392 -34.555 1.00 47.88 98 ILE A O 1
ATOM 787 N N . PRO A 1 99 ? 29.233 -1.545 -35.211 1.00 43.66 99 PRO A N 1
ATOM 788 C CA . PRO A 1 99 ? 29.329 -0.385 -34.338 1.00 43.66 99 PRO A CA 1
ATOM 789 C C . PRO A 1 99 ? 29.261 -0.859 -32.884 1.00 43.66 99 PRO A C 1
ATOM 791 O O . PRO A 1 99 ? 28.264 -1.425 -32.436 1.00 43.66 99 PRO A O 1
ATOM 794 N N . THR A 1 100 ? 30.353 -0.652 -32.160 1.00 46.41 100 THR A N 1
ATOM 795 C CA . THR A 1 100 ? 30.435 -0.857 -30.718 1.00 46.41 100 THR A CA 1
ATOM 796 C C . THR A 1 100 ? 29.428 0.069 -30.024 1.00 46.41 100 THR A C 1
ATOM 798 O O . THR A 1 100 ? 29.364 1.258 -30.350 1.00 46.41 100 THR A O 1
ATOM 801 N N . PRO A 1 101 ? 28.608 -0.422 -29.075 1.00 41.84 101 PRO A N 1
ATOM 802 C CA . PRO A 1 101 ? 27.779 0.460 -28.273 1.00 41.84 101 PRO A CA 1
ATOM 803 C C . PRO A 1 101 ? 28.700 1.230 -27.326 1.00 41.84 101 PRO A C 1
ATOM 805 O O . PRO A 1 101 ? 29.129 0.718 -26.295 1.00 41.84 101 PRO A O 1
ATOM 808 N N . THR A 1 102 ? 29.040 2.464 -27.696 1.00 44.50 102 THR A N 1
ATOM 809 C CA . THR A 1 102 ? 29.612 3.454 -26.784 1.00 44.50 102 THR A CA 1
ATOM 810 C C . THR A 1 102 ? 28.729 3.502 -25.537 1.00 44.50 102 THR A C 1
ATOM 812 O O . THR A 1 102 ? 27.581 3.944 -25.617 1.00 44.50 102 THR A O 1
ATOM 815 N N . SER A 1 103 ? 29.250 3.021 -24.401 1.00 55.88 103 SER A N 1
ATOM 816 C CA . SER A 1 103 ? 28.621 3.108 -23.077 1.00 55.88 103 SER A CA 1
ATOM 817 C C . SER A 1 103 ? 28.574 4.574 -22.643 1.00 55.88 103 SER A C 1
ATOM 819 O O . SER A 1 103 ? 29.385 5.081 -21.875 1.00 55.88 103 SER A O 1
ATOM 821 N N . SER A 1 104 ? 27.641 5.305 -23.238 1.00 57.47 104 SER A N 1
ATOM 822 C CA . SER A 1 104 ? 27.156 6.568 -22.724 1.00 57.47 104 SER A CA 1
ATOM 823 C C . SER A 1 104 ? 25.921 6.222 -21.917 1.00 57.47 104 SER A C 1
ATOM 825 O O . SER A 1 104 ? 24.835 6.096 -22.484 1.00 57.47 104 SER A O 1
ATOM 827 N N . VAL A 1 105 ? 26.072 6.077 -20.599 1.00 62.09 105 VAL A N 1
ATOM 828 C CA . VAL A 1 105 ? 24.935 6.133 -19.671 1.00 62.09 105 VAL A CA 1
ATOM 829 C C . VAL A 1 105 ? 24.017 7.280 -20.113 1.00 62.09 105 VAL A C 1
ATOM 831 O O . VAL A 1 105 ? 24.489 8.417 -20.217 1.00 62.09 105 VAL A O 1
ATOM 834 N N . PRO A 1 106 ? 22.743 7.027 -20.467 1.00 58.81 106 PRO A N 1
ATOM 835 C CA . PRO A 1 106 ? 21.872 8.099 -20.908 1.00 58.81 106 PRO A CA 1
ATOM 836 C C . PRO A 1 106 ? 21.652 9.036 -19.721 1.00 58.81 106 PRO A C 1
ATOM 838 O O . PRO A 1 106 ? 20.919 8.726 -18.782 1.00 58.81 106 PRO A O 1
ATOM 841 N N . LEU A 1 107 ? 22.318 10.190 -19.760 1.00 66.56 107 LEU A N 1
ATOM 842 C CA . LEU A 1 107 ? 22.075 11.324 -18.878 1.00 66.56 107 LEU A CA 1
ATOM 843 C C . LEU A 1 107 ? 20.667 11.839 -19.179 1.00 66.56 107 LEU A C 1
ATOM 845 O O . LEU A 1 107 ? 20.465 12.734 -19.997 1.00 66.56 107 LEU A O 1
ATOM 849 N N . TYR A 1 108 ? 19.663 11.232 -18.554 1.00 70.62 108 TYR A N 1
ATOM 850 C CA . TYR A 1 108 ? 18.300 11.710 -18.674 1.00 70.62 108 TYR A CA 1
ATOM 851 C C . TYR A 1 108 ? 18.167 12.998 -17.848 1.00 70.62 108 TYR A C 1
ATOM 853 O O . TYR A 1 108 ? 18.335 13.030 -16.628 1.00 70.62 108 TYR A O 1
ATOM 861 N N . ALA A 1 109 ? 17.888 14.107 -18.525 1.00 75.44 109 ALA A N 1
ATOM 862 C CA . ALA A 1 109 ? 17.588 15.372 -17.875 1.00 75.44 109 ALA A CA 1
ATOM 863 C C . ALA A 1 109 ? 16.083 15.427 -17.576 1.00 75.44 109 ALA A C 1
ATOM 865 O O . ALA A 1 109 ? 15.277 15.721 -18.456 1.00 75.44 109 ALA A O 1
ATOM 866 N N . ILE A 1 110 ? 15.684 15.147 -16.331 1.00 78.12 110 ILE A N 1
ATOM 867 C CA . ILE A 1 110 ? 14.297 15.385 -15.900 1.00 78.12 110 ILE A CA 1
ATOM 868 C C . ILE A 1 110 ? 14.075 16.894 -15.800 1.00 78.12 110 ILE A C 1
ATOM 870 O O . ILE A 1 110 ? 14.767 17.600 -15.059 1.00 78.12 110 ILE A O 1
ATOM 874 N N . ALA A 1 111 ? 13.078 17.392 -16.529 1.00 76.69 111 ALA A N 1
ATOM 875 C CA . ALA A 1 111 ? 12.680 18.786 -16.464 1.00 76.69 111 ALA A CA 1
ATOM 876 C C . ALA A 1 111 ? 12.179 19.128 -15.050 1.00 76.69 111 ALA A C 1
ATOM 878 O O . ALA A 1 111 ? 11.128 18.672 -14.610 1.00 76.69 111 ALA A O 1
ATOM 879 N N . LYS A 1 112 ? 12.916 19.987 -14.334 1.00 80.06 112 LYS A N 1
ATOM 880 C CA . LYS A 1 112 ? 12.514 20.491 -13.004 1.00 80.06 112 LYS A CA 1
ATOM 881 C C . LYS A 1 112 ? 11.333 21.469 -13.058 1.00 80.06 112 LYS A C 1
ATOM 883 O O . LYS A 1 112 ? 10.835 21.899 -12.022 1.00 80.06 112 LYS A O 1
ATOM 888 N N . LYS A 1 113 ? 10.930 21.890 -14.258 1.00 81.00 113 LYS A N 1
ATOM 889 C CA . LYS A 1 113 ? 9.832 22.824 -14.509 1.00 81.00 113 LYS A CA 1
ATOM 890 C C . LYS A 1 113 ? 9.014 22.283 -15.671 1.00 81.00 113 LYS A C 1
ATOM 892 O O . LYS A 1 113 ? 9.594 21.897 -16.683 1.00 81.00 113 LYS A O 1
ATOM 897 N N . ALA A 1 114 ? 7.692 22.279 -15.521 1.00 77.50 114 ALA A N 1
ATOM 898 C CA . ALA A 1 114 ? 6.799 21.921 -16.612 1.00 77.50 114 ALA A CA 1
ATOM 899 C C . ALA A 1 114 ? 7.047 22.866 -17.807 1.00 77.50 114 ALA A C 1
ATOM 901 O O . ALA A 1 114 ? 7.126 24.083 -17.591 1.00 77.50 114 ALA A O 1
ATOM 902 N N . PRO A 1 115 ? 7.180 22.339 -19.039 1.00 75.75 115 PRO A N 1
ATOM 903 C CA . PRO A 1 115 ? 7.426 23.153 -20.231 1.00 75.75 115 PRO A CA 1
ATOM 904 C C . PRO A 1 115 ? 6.280 24.135 -20.506 1.00 75.75 115 PRO A C 1
ATOM 906 O O . PRO A 1 115 ? 6.515 25.227 -21.015 1.00 75.75 115 PRO A O 1
ATOM 909 N N . PHE A 1 116 ? 5.062 23.794 -20.079 1.00 80.62 116 PHE A N 1
ATOM 910 C CA . PHE A 1 116 ? 3.883 24.643 -20.183 1.00 80.62 116 PHE A CA 1
ATOM 911 C C . PHE A 1 116 ? 3.258 24.852 -18.804 1.00 80.62 116 PHE A C 1
ATOM 913 O O . PHE A 1 116 ? 3.090 23.910 -18.030 1.00 80.62 116 PHE A O 1
ATOM 920 N N . LYS A 1 117 ? 2.919 26.103 -18.487 1.00 78.81 117 LYS A N 1
ATOM 921 C CA . LYS A 1 117 ? 2.202 26.483 -17.263 1.00 78.81 117 LYS A CA 1
ATOM 922 C C . LYS A 1 117 ? 0.795 26.922 -17.650 1.00 78.81 117 LYS A C 1
ATOM 924 O O . LYS A 1 117 ? 0.651 27.654 -18.621 1.00 78.81 117 LYS A O 1
ATOM 929 N N . ASN A 1 118 ? -0.210 26.516 -16.876 1.00 79.88 118 ASN A N 1
ATOM 930 C CA . ASN A 1 118 ? -1.619 26.882 -17.084 1.00 79.88 118 ASN A CA 1
ATOM 931 C C . ASN A 1 118 ? -2.197 26.443 -18.444 1.00 79.88 118 ASN A C 1
ATOM 933 O O . ASN A 1 118 ? -3.017 27.150 -19.022 1.00 79.88 118 ASN A O 1
ATOM 937 N N . VAL A 1 119 ? -1.770 25.288 -18.961 1.00 80.25 119 VAL A N 1
ATOM 938 C CA . VAL A 1 119 ? -2.301 24.717 -20.206 1.00 80.25 119 VAL A CA 1
ATOM 939 C C . VAL A 1 119 ? -3.141 23.487 -19.878 1.00 80.25 119 VAL A C 1
ATOM 941 O O . VAL A 1 119 ? -2.693 22.595 -19.159 1.00 80.25 119 VAL A O 1
ATOM 944 N N . THR A 1 120 ? -4.371 23.453 -20.390 1.00 79.12 120 THR A N 1
ATOM 945 C CA . THR A 1 120 ? -5.278 22.307 -20.252 1.00 79.12 120 THR A CA 1
ATOM 946 C C . THR A 1 120 ? -4.777 21.136 -21.094 1.00 79.12 120 THR A C 1
ATOM 948 O O . THR A 1 120 ? -4.276 21.337 -22.198 1.00 79.12 120 THR A O 1
ATOM 951 N N . VAL A 1 121 ? -4.958 19.908 -20.598 1.00 72.44 121 VAL A N 1
ATOM 952 C CA . VAL A 1 121 ? -4.475 18.657 -21.219 1.00 72.44 121 VAL A CA 1
ATOM 953 C C . VAL A 1 121 ? -4.834 18.543 -22.710 1.00 72.44 121 VAL A C 1
ATOM 955 O O . VAL A 1 121 ? -4.016 18.074 -23.490 1.00 72.44 121 VAL A O 1
ATOM 958 N N . GLN A 1 122 ? -5.998 19.055 -23.126 1.00 78.69 122 GLN A N 1
ATOM 959 C CA . GLN A 1 122 ? -6.455 19.047 -24.524 1.00 78.69 122 GLN A CA 1
ATOM 960 C C . GLN A 1 122 ? -5.532 19.807 -25.496 1.00 78.69 122 GLN A C 1
ATOM 962 O O . GLN A 1 122 ? -5.439 19.433 -26.659 1.00 78.69 122 GLN A O 1
ATOM 967 N N . CYS A 1 123 ? -4.825 20.842 -25.033 1.00 68.31 123 CYS A N 1
ATOM 968 C CA . CYS A 1 123 ? -3.872 21.590 -25.860 1.00 68.31 123 CYS A CA 1
ATOM 969 C C . CYS A 1 123 ? -2.514 20.889 -26.008 1.00 68.31 123 CYS A C 1
ATOM 971 O O . CYS A 1 123 ? -1.710 21.314 -26.829 1.00 68.31 123 CYS A O 1
ATOM 973 N N . LEU A 1 124 ? -2.226 19.858 -25.206 1.00 71.75 124 LEU A N 1
ATOM 974 C CA . LEU A 1 124 ? -0.971 19.100 -25.293 1.00 71.75 124 LEU A CA 1
ATOM 975 C C . LEU A 1 124 ? -1.053 17.938 -26.293 1.00 71.75 124 LEU A C 1
ATOM 977 O O . LEU A 1 124 ? -0.035 17.322 -26.592 1.00 71.75 124 LEU A O 1
ATOM 981 N N . THR A 1 125 ? -2.257 17.625 -26.773 1.00 73.25 125 THR A N 1
ATOM 982 C CA . THR A 1 125 ? -2.564 16.457 -27.612 1.00 73.25 125 THR A CA 1
ATOM 983 C C . THR A 1 125 ? -2.988 16.822 -29.039 1.00 73.25 125 THR A C 1
ATOM 985 O O . THR A 1 125 ? -3.516 15.958 -29.736 1.00 73.25 125 THR A O 1
ATOM 988 N N . ALA A 1 126 ? -2.818 18.086 -29.442 1.00 53.62 126 ALA A N 1
ATOM 989 C CA . ALA A 1 126 ? -3.150 18.592 -30.776 1.00 53.62 126 ALA A CA 1
ATOM 990 C C . ALA A 1 126 ? -1.935 18.590 -31.711 1.00 53.62 126 ALA A C 1
ATOM 992 O O . ALA A 1 126 ? -0.820 18.887 -31.221 1.00 53.62 126 ALA A O 1
#